Protein AF-A0A5P8ARL1-F1 (afdb_monomer)

Structure (mmCIF, N/CA/C/O backbone):
data_AF-A0A5P8ARL1-F1
#
_entry.id   AF-A0A5P8ARL1-F1
#
loop_
_atom_site.group_PDB
_atom_site.id
_atom_site.type_symbol
_atom_site.label_atom_id
_atom_site.label_alt_id
_atom_site.label_comp_id
_atom_site.label_asym_id
_atom_site.label_entity_id
_atom_site.label_seq_id
_atom_site.pdbx_PDB_ins_code
_atom_site.Cartn_x
_atom_site.Cartn_y
_atom_site.Cartn_z
_atom_site.occupancy
_atom_site.B_iso_or_equiv
_atom_site.auth_seq_id
_atom_site.auth_comp_id
_atom_site.auth_asym_id
_atom_site.auth_atom_id
_atom_site.pdbx_PDB_model_num
ATOM 1 N N . MET A 1 1 ? -9.166 -8.261 10.619 1.00 50.69 1 MET A N 1
ATOM 2 C CA . MET A 1 1 ? -10.234 -8.633 11.579 1.00 50.69 1 MET A CA 1
ATOM 3 C C . MET A 1 1 ? -10.550 -7.403 12.419 1.00 50.69 1 MET A C 1
ATOM 5 O O . MET A 1 1 ? -9.617 -6.772 12.894 1.00 50.69 1 MET A O 1
ATOM 9 N N . ASP A 1 2 ? -11.810 -6.987 12.545 1.00 64.06 2 ASP A N 1
ATOM 10 C CA . ASP A 1 2 ? -12.142 -5.816 13.368 1.00 64.06 2 ASP A CA 1
ATOM 11 C C . ASP A 1 2 ? -12.058 -6.194 14.855 1.00 64.06 2 ASP A C 1
ATOM 13 O O . ASP A 1 2 ? -12.908 -6.937 15.351 1.00 64.06 2 ASP A O 1
ATOM 17 N N . MET A 1 3 ? -11.016 -5.729 15.554 1.00 66.94 3 MET A N 1
ATOM 18 C CA . MET A 1 3 ? -10.764 -6.066 16.961 1.00 66.94 3 MET A CA 1
ATOM 19 C C . MET A 1 3 ? -11.992 -5.790 17.843 1.00 66.94 3 MET A C 1
ATOM 21 O O . MET A 1 3 ? -12.292 -6.588 18.734 1.00 66.94 3 MET A O 1
ATOM 25 N N . TYR A 1 4 ? -12.758 -4.735 17.536 1.00 71.12 4 TYR A N 1
ATOM 26 C CA . TYR A 1 4 ? -13.950 -4.323 18.285 1.00 71.12 4 TYR A CA 1
ATOM 27 C C . TYR A 1 4 ? -15.159 -5.240 18.087 1.00 71.12 4 TYR A C 1
ATOM 29 O O . TYR A 1 4 ? -16.125 -5.163 18.844 1.00 71.12 4 TYR A O 1
ATOM 37 N N . LYS A 1 5 ? -15.120 -6.108 17.072 1.00 72.88 5 LYS A N 1
ATOM 38 C CA . LYS A 1 5 ? -16.149 -7.122 16.810 1.00 72.88 5 LYS A CA 1
ATOM 39 C C . LYS A 1 5 ? -15.748 -8.514 17.299 1.00 72.88 5 LYS A C 1
ATOM 41 O O . LYS A 1 5 ? -16.544 -9.441 17.191 1.00 72.88 5 LYS A O 1
ATOM 46 N N . SER A 1 6 ? -14.533 -8.686 17.826 1.00 81.06 6 SER A N 1
ATOM 47 C CA . SER A 1 6 ? -14.090 -9.987 18.330 1.00 81.06 6 SER A CA 1
ATOM 48 C C . SER A 1 6 ? -14.881 -10.406 19.576 1.00 81.06 6 SER A C 1
ATOM 50 O O . SER A 1 6 ? -15.195 -9.587 20.445 1.00 81.06 6 SER A O 1
ATOM 52 N N . SER A 1 7 ? -15.181 -11.703 19.692 1.00 85.19 7 SER A N 1
ATOM 53 C CA . SER A 1 7 ? -15.894 -12.272 20.848 1.00 85.19 7 SER A CA 1
ATOM 54 C C . SER A 1 7 ? -15.153 -12.018 22.167 1.00 85.19 7 SER A C 1
ATOM 56 O O . SER A 1 7 ? -15.776 -11.737 23.192 1.00 85.19 7 SER A O 1
ATOM 58 N N . LEU A 1 8 ? -13.817 -12.047 22.123 1.00 86.88 8 LEU A N 1
ATOM 59 C CA . LEU A 1 8 ? -12.936 -11.693 23.233 1.00 86.88 8 LEU A CA 1
ATOM 60 C C . LEU A 1 8 ? -13.113 -10.231 23.652 1.00 86.88 8 LEU A C 1
ATOM 62 O O . LEU A 1 8 ? -13.399 -9.978 24.822 1.00 86.88 8 LEU A O 1
ATOM 66 N N . PHE A 1 9 ? -13.007 -9.279 22.719 1.00 87.00 9 PHE A N 1
ATOM 67 C CA . PHE A 1 9 ? -13.175 -7.859 23.035 1.00 87.00 9 PHE A CA 1
ATOM 68 C C . PHE A 1 9 ? -14.553 -7.581 23.643 1.00 87.00 9 PHE A C 1
ATOM 70 O O . PHE A 1 9 ? -14.631 -6.973 24.705 1.00 87.00 9 PHE A O 1
ATOM 77 N N . ILE A 1 10 ? -15.628 -8.112 23.049 1.00 89.06 10 ILE A N 1
ATOM 78 C CA . ILE A 1 10 ? -17.000 -7.944 23.560 1.00 89.06 10 ILE A CA 1
ATOM 79 C C . ILE A 1 10 ? -17.133 -8.509 24.984 1.00 89.06 10 ILE A C 1
ATOM 81 O O . ILE A 1 10 ? -17.756 -7.889 25.850 1.00 89.06 10 ILE A O 1
ATOM 85 N N . LYS A 1 11 ? -16.535 -9.676 25.260 1.00 92.88 11 LYS A N 1
ATOM 86 C CA . LYS A 1 11 ? -16.549 -10.299 26.593 1.00 92.88 11 LYS A CA 1
ATOM 87 C C . LYS A 1 11 ? -15.862 -9.415 27.636 1.00 92.88 11 LYS A C 1
ATOM 89 O O . LYS A 1 11 ? -16.409 -9.224 28.723 1.00 92.88 11 LYS A O 1
ATOM 94 N N . TYR A 1 12 ? -14.685 -8.876 27.323 1.00 90.75 12 TYR A N 1
ATOM 95 C CA . TYR A 1 12 ? -13.943 -8.014 28.247 1.00 90.75 12 TYR A CA 1
ATOM 96 C C . TYR A 1 12 ? -14.566 -6.623 28.389 1.00 90.75 12 TYR A C 1
ATOM 98 O O . TYR A 1 12 ? -14.660 -6.130 29.510 1.00 90.75 12 TYR A O 1
ATOM 106 N N . GLN A 1 13 ? -15.083 -6.040 27.305 1.00 90.62 13 GLN A N 1
ATOM 107 C CA . GLN A 1 13 ? -15.854 -4.795 27.320 1.00 90.62 13 GLN A CA 1
ATOM 108 C C . GLN A 1 13 ? -17.042 -4.903 28.286 1.00 90.62 13 GLN A C 1
ATOM 110 O O . GLN A 1 13 ? -17.199 -4.053 29.160 1.00 90.62 13 GLN A O 1
ATOM 115 N N . LYS A 1 14 ? -17.844 -5.977 28.193 1.00 92.69 14 LYS A N 1
ATOM 116 C CA . LYS A 1 14 ? -18.982 -6.212 29.101 1.00 92.69 14 LYS A CA 1
ATOM 117 C C . LYS A 1 14 ? -18.546 -6.324 30.563 1.00 92.69 14 LYS A C 1
ATOM 119 O O . LYS A 1 14 ? -19.168 -5.713 31.428 1.00 92.69 14 LYS A O 1
ATOM 124 N N . LYS A 1 15 ? -17.470 -7.070 30.843 1.00 93.94 15 LYS A N 1
ATOM 125 C CA . LYS A 1 15 ? -16.916 -7.191 32.204 1.00 93.94 15 LYS A CA 1
ATOM 126 C C . LYS A 1 15 ? -16.456 -5.843 32.757 1.00 93.94 15 LYS A C 1
ATOM 128 O O . LYS A 1 15 ? -16.740 -5.532 33.909 1.00 93.94 15 LYS A O 1
ATOM 133 N N . TYR A 1 16 ? -15.765 -5.051 31.941 1.00 92.81 16 TYR A N 1
ATOM 134 C CA . TYR A 1 16 ? -15.285 -3.729 32.328 1.00 92.81 16 TYR A CA 1
ATOM 135 C C . TYR A 1 16 ? -16.452 -2.776 32.614 1.00 92.81 16 TYR A C 1
ATOM 137 O O . TYR A 1 16 ? -16.496 -2.169 33.682 1.00 92.81 16 TYR A O 1
ATOM 145 N N . LYS A 1 17 ? -17.451 -2.737 31.722 1.00 94.06 17 LYS A N 1
ATOM 146 C CA . LYS A 1 17 ? -18.674 -1.944 31.900 1.00 94.06 17 LYS A CA 1
ATOM 147 C C . LYS A 1 17 ? -19.426 -2.315 33.172 1.00 94.06 17 LYS A C 1
ATOM 149 O O . LYS A 1 17 ? -19.863 -1.429 33.892 1.00 94.06 17 LYS A O 1
ATOM 154 N N . HIS A 1 18 ? -19.532 -3.606 33.485 1.00 94.25 18 HIS A N 1
ATOM 155 C CA . HIS A 1 18 ? -20.180 -4.045 34.719 1.00 94.25 18 HIS A CA 1
ATOM 156 C C . HIS A 1 18 ? -19.413 -3.606 35.975 1.00 94.25 18 HIS A C 1
ATOM 158 O O . HIS A 1 18 ? -20.034 -3.177 36.942 1.00 94.25 18 HIS A O 1
ATOM 164 N N . LYS A 1 19 ? -18.076 -3.688 35.955 1.00 95.75 19 LYS A N 1
ATOM 165 C CA . LYS A 1 19 ? -17.234 -3.362 37.114 1.00 95.75 19 LYS A CA 1
ATOM 166 C C . LYS A 1 19 ? -17.119 -1.859 37.380 1.00 95.75 19 LYS A C 1
ATOM 168 O O . LYS A 1 19 ? -17.039 -1.463 38.536 1.00 95.75 19 LYS A O 1
ATOM 173 N N . TYR A 1 20 ? -17.069 -1.044 36.330 1.00 93.69 20 TYR A N 1
ATOM 174 C CA . TYR A 1 20 ? -16.734 0.380 36.440 1.00 93.69 20 TYR A CA 1
ATOM 175 C C . TYR A 1 20 ? -17.859 1.320 35.991 1.00 93.69 20 TYR A C 1
ATOM 177 O O . TYR A 1 20 ? -17.705 2.528 36.102 1.00 93.69 20 TYR A O 1
ATOM 185 N N . GLY A 1 21 ? -18.969 0.801 35.451 1.00 92.25 21 GLY A N 1
ATOM 186 C CA . GLY A 1 21 ? -20.070 1.609 34.907 1.00 92.25 21 GLY A CA 1
ATOM 187 C C . GLY A 1 21 ? -19.739 2.338 33.598 1.00 92.25 21 GLY A C 1
ATOM 188 O O . GLY A 1 21 ? -20.577 3.061 33.071 1.00 92.25 21 GLY A O 1
ATOM 189 N N . ILE A 1 22 ? -18.534 2.138 33.058 1.00 89.00 22 ILE A N 1
ATOM 190 C CA . ILE A 1 22 ? -17.998 2.856 31.898 1.00 89.00 22 ILE A CA 1
ATOM 191 C C . ILE A 1 22 ? -17.910 1.902 30.707 1.00 89.00 22 ILE A C 1
ATOM 193 O O . ILE A 1 22 ? -17.305 0.831 30.800 1.00 89.00 22 ILE A O 1
ATOM 197 N N . ASP A 1 23 ? -18.474 2.291 29.565 1.00 87.81 23 ASP A N 1
ATOM 198 C CA . ASP A 1 23 ? -18.300 1.549 28.321 1.00 87.81 23 ASP A CA 1
ATOM 199 C C . ASP A 1 23 ? -17.045 2.036 27.586 1.00 87.81 23 ASP A C 1
ATOM 201 O O . ASP A 1 23 ? -17.016 3.127 27.023 1.00 87.81 23 ASP A O 1
ATOM 205 N N . ILE A 1 24 ? -15.983 1.222 27.572 1.00 83.69 24 ILE A N 1
ATOM 206 C CA . ILE A 1 24 ? -14.709 1.599 26.936 1.00 83.69 24 ILE A CA 1
ATOM 207 C C . ILE A 1 24 ? -14.875 1.917 25.441 1.00 83.69 24 ILE A C 1
ATOM 209 O O . ILE A 1 24 ? -14.091 2.677 24.877 1.00 83.69 24 ILE A O 1
ATOM 213 N N . LYS A 1 25 ? -15.916 1.379 24.791 1.00 79.38 25 LYS A N 1
ATOM 214 C CA . LYS A 1 25 ? -16.210 1.653 23.382 1.00 79.38 25 LYS A CA 1
ATOM 215 C C . LYS A 1 25 ? -16.547 3.125 23.132 1.00 79.38 25 LYS A C 1
ATOM 217 O O . LYS A 1 25 ? -16.227 3.621 22.057 1.00 79.38 25 LYS A O 1
ATOM 222 N N . ASP A 1 26 ? -17.098 3.826 24.121 1.00 79.38 26 ASP A N 1
ATOM 223 C CA . ASP A 1 26 ? -17.432 5.252 24.013 1.00 79.38 26 ASP A CA 1
ATOM 224 C C . ASP A 1 26 ? -16.170 6.133 23.940 1.00 79.38 26 ASP A C 1
ATOM 226 O O . ASP A 1 26 ? -16.190 7.234 23.388 1.00 79.38 26 ASP A O 1
ATOM 230 N N . TYR A 1 27 ? -15.043 5.618 24.438 1.00 77.25 27 TYR A N 1
ATOM 231 C CA . TYR A 1 27 ? -13.745 6.299 24.463 1.00 77.25 27 TYR A CA 1
ATOM 232 C C . TYR A 1 27 ? -12.833 5.870 23.316 1.00 77.25 27 TYR A C 1
ATOM 234 O O . TYR A 1 27 ? -11.892 6.580 22.960 1.00 77.25 27 TYR A O 1
ATOM 242 N N . ILE A 1 28 ? -13.119 4.725 22.697 1.00 73.38 28 ILE A N 1
ATOM 243 C CA . ILE A 1 28 ? -12.382 4.242 21.539 1.00 73.38 28 ILE A CA 1
ATOM 244 C C . ILE A 1 28 ? -13.048 4.792 20.277 1.00 73.38 28 ILE A C 1
ATOM 246 O O . ILE A 1 28 ? -13.836 4.125 19.608 1.00 73.38 28 ILE A O 1
ATOM 250 N N . LYS A 1 29 ? -12.723 6.040 19.934 1.00 59.38 29 LYS A N 1
ATOM 251 C CA . LYS A 1 29 ? -13.096 6.591 18.629 1.00 59.38 29 LYS A CA 1
ATOM 252 C C . LYS A 1 29 ? -12.259 5.894 17.552 1.00 59.38 29 LYS A C 1
ATOM 254 O O . LYS A 1 29 ? -11.030 5.916 17.655 1.00 59.38 29 LYS A O 1
ATOM 259 N N . PRO A 1 30 ? -12.872 5.304 16.509 1.00 60.84 30 PRO A N 1
ATOM 260 C CA . PRO A 1 30 ? -12.120 4.876 15.340 1.00 60.84 30 PRO A CA 1
ATOM 261 C C . PRO A 1 30 ? -11.337 6.083 14.829 1.00 60.84 30 PRO A C 1
ATOM 263 O O . PRO A 1 30 ? -11.931 7.126 14.547 1.00 60.84 30 PRO A O 1
ATOM 266 N N . LYS A 1 31 ? -10.008 5.975 14.748 1.00 60.59 31 LYS A N 1
ATOM 267 C CA . LYS A 1 31 ? -9.192 7.027 14.145 1.00 60.59 31 LYS A CA 1
ATOM 268 C C . LYS A 1 31 ? -9.645 7.144 12.690 1.00 60.59 31 LYS A C 1
ATOM 270 O O . LYS A 1 31 ? -9.435 6.220 11.907 1.00 60.59 31 LYS A O 1
ATOM 275 N N . ILE A 1 32 ? -10.336 8.233 12.348 1.00 62.66 32 ILE A N 1
ATOM 276 C CA . ILE A 1 32 ? -10.703 8.502 10.959 1.00 62.66 32 ILE A CA 1
ATOM 277 C C . ILE A 1 32 ? -9.392 8.785 10.245 1.00 62.66 32 ILE A C 1
ATOM 279 O O . ILE A 1 32 ? -8.727 9.788 10.503 1.00 62.66 32 ILE A O 1
ATOM 283 N N . LEU A 1 33 ? -8.989 7.849 9.398 1.00 69.00 33 LEU A N 1
ATOM 284 C CA . LEU A 1 33 ? -7.792 7.998 8.602 1.00 69.00 33 LEU A CA 1
ATOM 285 C C . LEU A 1 33 ? -8.101 8.981 7.470 1.00 69.00 33 LEU A C 1
ATOM 287 O O . LEU A 1 33 ? -8.703 8.605 6.467 1.00 69.00 33 LEU A O 1
ATOM 291 N N . ASN A 1 34 ? -7.744 10.248 7.660 1.00 74.06 34 ASN A N 1
ATOM 292 C CA . ASN A 1 34 ? -7.918 11.281 6.647 1.00 74.06 34 ASN A CA 1
ATOM 293 C C . ASN A 1 34 ? -6.579 11.528 5.945 1.00 74.06 34 ASN A C 1
ATOM 295 O O . ASN A 1 34 ? -5.831 12.434 6.305 1.00 74.06 34 ASN A O 1
ATOM 299 N N . VAL A 1 35 ? -6.237 10.655 4.998 1.00 86.44 35 VAL A N 1
ATOM 300 C CA . VAL A 1 35 ? -5.002 10.788 4.216 1.00 86.44 35 VAL A CA 1
ATOM 301 C C . VAL A 1 35 ? -5.220 11.826 3.124 1.00 86.44 35 VAL A C 1
ATOM 303 O O . VAL A 1 35 ? -6.044 11.625 2.228 1.00 86.44 35 VAL A O 1
ATOM 306 N N . ASN A 1 36 ? -4.459 12.922 3.167 1.00 90.12 36 ASN A N 1
ATOM 307 C CA . ASN A 1 36 ? -4.471 13.913 2.099 1.00 90.12 36 ASN A CA 1
ATOM 308 C C . ASN A 1 36 ? -3.533 13.486 0.960 1.00 90.12 36 ASN A C 1
ATOM 310 O O . ASN A 1 36 ? -2.357 13.843 0.9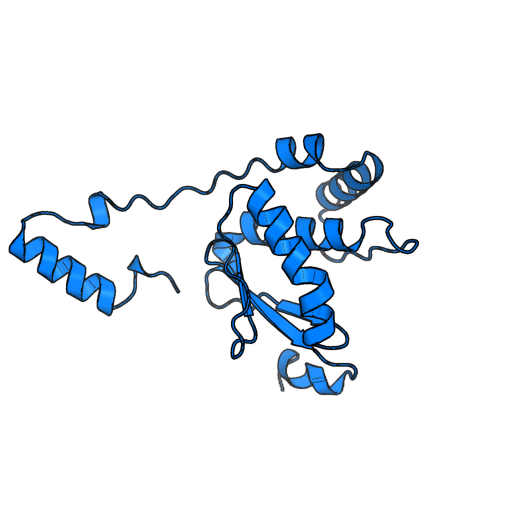18 1.00 90.12 36 ASN A O 1
ATOM 314 N N . PHE A 1 37 ? -4.073 12.701 0.026 1.00 93.25 37 PHE A N 1
ATOM 315 C CA . PHE A 1 37 ? -3.311 12.238 -1.133 1.00 93.25 37 PHE A CA 1
ATOM 316 C C . PHE A 1 37 ? -2.841 13.381 -2.035 1.00 93.25 37 PHE A C 1
ATOM 318 O O . PHE A 1 37 ? -1.751 13.271 -2.576 1.00 93.25 37 PHE A O 1
ATOM 325 N N . LYS A 1 38 ? -3.614 14.467 -2.173 1.00 92.56 38 LYS A N 1
ATOM 326 C CA . LYS A 1 38 ? -3.246 15.583 -3.058 1.00 92.56 38 LYS A CA 1
ATOM 327 C C . LYS A 1 38 ? -1.990 16.296 -2.568 1.00 92.56 38 LYS A C 1
ATOM 329 O O . LYS A 1 38 ? -1.077 16.512 -3.359 1.00 92.56 38 LYS A O 1
ATOM 334 N N . ASP A 1 39 ? -1.928 16.607 -1.275 1.00 92.81 39 ASP A N 1
ATOM 335 C CA . ASP A 1 39 ? -0.755 17.263 -0.686 1.00 92.81 39 ASP A CA 1
ATOM 336 C C . ASP A 1 39 ? 0.476 16.359 -0.793 1.00 92.81 39 ASP A C 1
ATOM 338 O O . ASP A 1 39 ? 1.548 16.810 -1.190 1.00 92.81 39 ASP A O 1
ATOM 342 N N . PHE A 1 40 ? 0.310 15.060 -0.514 1.00 94.62 40 PHE A N 1
ATOM 343 C CA . PHE A 1 40 ? 1.382 14.081 -0.689 1.00 94.62 40 PHE A CA 1
ATOM 344 C C . PHE A 1 40 ? 1.888 14.047 -2.138 1.00 94.62 40 PHE A C 1
ATOM 346 O O . PHE A 1 40 ? 3.094 14.056 -2.377 1.00 94.62 40 PHE A O 1
ATOM 353 N N . GLU A 1 41 ? 0.975 14.001 -3.111 1.00 96.06 41 GLU A N 1
ATOM 354 C CA . GLU A 1 41 ? 1.311 13.936 -4.534 1.00 96.06 41 GLU A CA 1
ATOM 355 C C . GLU A 1 41 ? 2.098 15.167 -4.973 1.00 96.06 41 GLU A C 1
ATOM 357 O O . GLU A 1 41 ? 3.140 15.030 -5.609 1.00 96.06 41 GLU A O 1
ATOM 362 N N . GLN A 1 42 ? 1.643 16.357 -4.585 1.00 94.69 42 GLN A N 1
ATOM 363 C CA . GLN A 1 42 ? 2.320 17.612 -4.903 1.00 94.69 42 GLN A CA 1
ATOM 364 C C . GLN A 1 42 ? 3.696 17.727 -4.238 1.00 94.69 42 GLN A C 1
ATOM 366 O O . GLN A 1 42 ? 4.618 18.269 -4.843 1.00 94.69 42 GLN A O 1
ATOM 371 N N . ALA A 1 43 ? 3.847 17.216 -3.014 1.00 94.81 43 ALA A N 1
ATOM 372 C CA . ALA A 1 43 ? 5.094 17.309 -2.263 1.00 94.81 43 ALA A CA 1
ATOM 373 C C . ALA A 1 43 ? 6.151 16.276 -2.689 1.00 94.81 43 ALA A C 1
ATOM 375 O O . ALA A 1 43 ? 7.348 16.542 -2.575 1.00 94.81 43 ALA A O 1
ATOM 376 N N . HIS A 1 44 ? 5.735 15.085 -3.136 1.00 94.62 44 HIS A N 1
ATOM 377 C CA . HIS A 1 44 ? 6.642 13.938 -3.268 1.00 94.62 44 HIS A CA 1
ATOM 378 C C . HIS A 1 44 ? 6.719 13.314 -4.664 1.00 94.62 44 HIS A C 1
ATOM 380 O O . HIS A 1 44 ? 7.630 12.517 -4.902 1.00 94.62 44 HIS A O 1
ATOM 386 N N . LEU A 1 45 ? 5.807 13.635 -5.588 1.00 95.75 45 LEU A N 1
ATOM 387 C CA . LEU A 1 45 ? 5.848 13.096 -6.950 1.00 95.75 45 LEU A CA 1
ATOM 388 C C . LEU A 1 45 ? 6.509 14.059 -7.929 1.00 95.75 45 LEU A C 1
ATOM 390 O O . LEU A 1 45 ? 6.355 15.275 -7.858 1.00 95.75 45 LEU A O 1
ATOM 394 N N . THR A 1 46 ? 7.215 13.495 -8.907 1.00 95.75 46 THR A N 1
ATOM 395 C CA . THR A 1 46 ? 7.720 14.278 -10.038 1.00 95.75 46 THR A CA 1
ATOM 396 C C . THR A 1 46 ? 6.579 14.685 -10.968 1.00 95.75 46 THR A C 1
ATOM 398 O O . THR A 1 46 ? 5.546 14.014 -11.034 1.00 95.75 46 THR A O 1
ATOM 401 N N . SER A 1 47 ? 6.792 15.719 -11.786 1.00 95.50 47 SER A N 1
ATOM 402 C CA . SER A 1 47 ? 5.807 16.165 -12.783 1.00 95.50 47 SER A CA 1
ATOM 403 C C . SER A 1 47 ? 5.347 15.033 -13.706 1.00 95.50 47 SER A C 1
ATOM 405 O O . SER A 1 47 ? 4.164 14.937 -14.027 1.00 95.50 47 SER A O 1
ATOM 407 N N . LYS A 1 48 ? 6.259 14.121 -14.083 1.00 94.00 48 LYS A N 1
ATOM 408 C CA . LYS A 1 48 ? 5.909 12.972 -14.926 1.00 94.00 48 LYS A CA 1
ATOM 409 C C . LYS A 1 48 ? 5.049 11.948 -14.189 1.00 94.00 48 LYS A C 1
ATOM 411 O O . LYS A 1 48 ? 4.120 11.398 -14.771 1.00 94.00 48 LYS A O 1
ATOM 416 N N . GLN A 1 49 ? 5.342 11.686 -12.916 1.00 95.62 49 GLN A N 1
ATOM 417 C CA . GLN A 1 49 ? 4.530 10.786 -12.096 1.00 95.62 49 GLN A CA 1
ATOM 418 C C . GLN A 1 49 ? 3.130 11.369 -11.864 1.00 95.62 49 GLN A C 1
ATOM 420 O O . GLN A 1 49 ? 2.154 10.640 -12.007 1.00 95.62 49 GLN A O 1
ATOM 425 N N . LEU A 1 50 ? 3.021 12.675 -11.600 1.00 96.44 50 LEU A N 1
ATOM 426 C CA . LEU A 1 50 ? 1.738 13.376 -11.479 1.00 96.44 50 LEU A CA 1
ATOM 427 C C . LEU A 1 50 ? 0.894 13.263 -12.751 1.00 96.44 50 LEU A C 1
ATOM 429 O O . LEU A 1 50 ? -0.286 12.929 -12.679 1.00 96.44 50 LEU A O 1
ATOM 433 N N . GLU A 1 51 ? 1.499 13.483 -13.920 1.00 95.00 51 GLU A N 1
ATOM 434 C CA . GLU A 1 51 ? 0.832 13.311 -15.215 1.00 95.00 51 GLU A CA 1
ATOM 435 C C . GLU A 1 51 ? 0.267 11.889 -15.373 1.00 95.00 51 GLU A C 1
ATOM 437 O O . GLU A 1 51 ? -0.884 11.709 -15.772 1.00 95.00 51 GLU A O 1
ATOM 442 N N . VAL A 1 52 ? 1.053 10.870 -15.005 1.00 94.19 52 VAL A N 1
ATOM 443 C CA . VAL A 1 52 ? 0.629 9.464 -15.055 1.00 94.19 52 VAL A CA 1
ATOM 444 C C . VAL A 1 52 ? -0.563 9.205 -14.129 1.00 94.19 52 VAL A C 1
ATOM 446 O O . VAL A 1 52 ? -1.536 8.591 -14.567 1.00 94.19 52 VAL A O 1
ATOM 449 N N . ILE A 1 53 ? -0.532 9.691 -12.884 1.00 94.81 53 ILE A N 1
ATOM 450 C CA . ILE A 1 53 ? -1.645 9.513 -11.936 1.00 94.81 53 ILE A CA 1
ATOM 451 C C . ILE A 1 53 ? -2.908 10.216 -12.425 1.00 94.81 53 ILE A C 1
ATOM 453 O O . ILE A 1 53 ? -3.977 9.606 -12.431 1.00 94.81 53 ILE A O 1
ATOM 457 N N . ASN A 1 54 ? -2.783 11.461 -12.883 1.00 94.38 54 ASN A N 1
ATOM 458 C CA . ASN A 1 54 ? -3.912 12.225 -13.402 1.00 94.38 54 ASN A CA 1
ATOM 459 C C . ASN A 1 54 ? -4.563 11.515 -14.593 1.00 94.38 54 ASN A C 1
ATOM 461 O O . ASN A 1 54 ? -5.787 11.459 -14.674 1.00 94.38 54 ASN A O 1
ATOM 465 N N . ASN A 1 55 ? -3.768 10.924 -15.488 1.00 94.81 55 ASN A N 1
ATOM 466 C CA . ASN A 1 55 ? -4.289 10.131 -16.600 1.00 94.81 55 ASN A CA 1
ATOM 467 C C . ASN A 1 55 ? -4.996 8.851 -16.127 1.00 94.81 55 ASN A C 1
ATOM 469 O O . ASN A 1 55 ? -6.077 8.537 -16.624 1.00 94.81 55 ASN A O 1
ATOM 473 N N . ILE A 1 56 ? -4.435 8.127 -15.152 1.00 94.25 56 ILE A N 1
ATOM 474 C CA . ILE A 1 56 ? -5.082 6.938 -14.570 1.00 94.25 56 ILE A CA 1
ATOM 475 C C . ILE A 1 56 ? -6.449 7.300 -13.978 1.00 94.25 56 ILE A C 1
ATOM 477 O O . ILE A 1 56 ? -7.435 6.629 -14.285 1.00 94.25 56 ILE A O 1
ATOM 481 N N . GLU A 1 57 ? -6.520 8.361 -13.168 1.00 91.62 57 GLU A N 1
ATOM 482 C CA . GLU A 1 57 ? -7.761 8.788 -12.511 1.00 91.62 57 GLU A CA 1
ATOM 483 C C . GLU A 1 57 ? -8.776 9.351 -13.511 1.00 91.62 57 GLU A C 1
ATOM 485 O O . GLU A 1 57 ? -9.942 8.968 -13.472 1.00 91.62 57 GLU A O 1
ATOM 490 N N . LYS A 1 58 ? -8.344 10.193 -14.458 1.00 94.88 58 LYS A N 1
ATOM 491 C CA . LYS A 1 58 ? -9.216 10.770 -15.496 1.00 94.88 58 LYS A CA 1
ATOM 492 C C . LYS A 1 58 ? -9.905 9.699 -16.343 1.00 94.88 58 LYS A C 1
ATOM 494 O O . LYS A 1 58 ? -11.033 9.899 -16.784 1.00 94.88 58 LYS A O 1
ATOM 499 N N . HIS A 1 59 ? -9.223 8.583 -16.585 1.00 93.88 59 HIS A N 1
ATOM 500 C CA . HIS A 1 59 ? -9.713 7.507 -17.440 1.00 93.88 59 HIS A CA 1
ATOM 501 C C . HIS A 1 59 ? -10.202 6.273 -16.667 1.00 93.88 59 HIS A C 1
ATOM 503 O O . HIS A 1 59 ? -10.525 5.271 -17.301 1.00 93.88 59 HIS A O 1
ATOM 509 N N . ASN A 1 60 ? -10.264 6.322 -15.328 1.00 90.25 60 ASN A N 1
ATOM 510 C CA . ASN A 1 60 ? -10.655 5.197 -14.467 1.00 90.25 60 ASN A CA 1
ATOM 511 C C . ASN A 1 60 ? -9.921 3.884 -14.811 1.00 90.25 60 ASN A C 1
ATOM 513 O O . ASN A 1 60 ? -10.520 2.807 -14.861 1.00 90.25 60 ASN A O 1
ATOM 517 N N . GLN A 1 61 ? -8.616 3.969 -15.082 1.00 91.50 61 GLN A N 1
ATOM 518 C CA . GLN A 1 61 ? -7.826 2.812 -15.506 1.00 91.50 61 GLN A CA 1
ATOM 519 C C . GLN A 1 61 ? -7.654 1.817 -14.355 1.00 91.50 61 GLN A C 1
ATOM 521 O O . GLN A 1 61 ? -7.114 2.150 -13.302 1.00 91.50 61 GLN A O 1
ATOM 526 N N . THR A 1 62 ? -8.073 0.571 -14.576 1.00 88.31 62 THR A N 1
ATOM 527 C CA . THR A 1 62 ? -7.972 -0.519 -13.586 1.00 88.31 62 THR A CA 1
ATOM 528 C C . THR A 1 62 ? -6.780 -1.441 -13.832 1.00 88.31 62 THR A C 1
ATOM 530 O O . THR A 1 62 ? -6.346 -2.148 -12.925 1.00 88.31 62 THR A O 1
ATOM 533 N N . LYS A 1 63 ? -6.227 -1.427 -15.050 1.00 93.19 63 LYS A N 1
ATOM 534 C CA . LYS A 1 63 ? -5.047 -2.201 -15.448 1.00 93.19 63 LYS A CA 1
ATOM 535 C C . LYS A 1 63 ? -3.947 -1.236 -15.862 1.00 93.19 63 LYS A C 1
ATOM 537 O O . LYS A 1 63 ? -4.124 -0.456 -16.791 1.00 93.19 63 LYS A O 1
ATOM 542 N N . ILE A 1 64 ? -2.822 -1.283 -15.157 1.00 93.12 64 ILE A N 1
ATOM 543 C CA . ILE A 1 64 ? -1.734 -0.315 -15.307 1.00 93.12 64 ILE A CA 1
ATOM 544 C C . ILE A 1 64 ? -0.441 -1.079 -15.567 1.00 93.12 64 ILE A C 1
ATOM 546 O O . ILE A 1 64 ? -0.087 -1.983 -14.813 1.00 93.12 64 ILE A O 1
ATOM 550 N N . ILE A 1 65 ? 0.274 -0.689 -16.620 1.00 94.19 65 ILE A N 1
ATOM 551 C CA . ILE A 1 65 ? 1.603 -1.208 -16.941 1.00 94.19 65 ILE A CA 1
ATOM 552 C C . ILE A 1 65 ? 2.581 -0.037 -16.875 1.00 94.19 65 ILE A C 1
ATOM 554 O O . ILE A 1 65 ? 2.457 0.929 -17.625 1.00 94.19 65 ILE A O 1
ATOM 558 N N . LEU A 1 66 ? 3.551 -0.112 -15.961 1.00 93.00 66 LEU A N 1
ATOM 559 C CA . LEU A 1 66 ? 4.606 0.892 -15.829 1.00 93.00 66 LEU A CA 1
ATOM 560 C C . LEU A 1 66 ? 5.882 0.384 -16.510 1.00 93.00 66 LEU A C 1
ATOM 562 O O . LEU A 1 66 ? 6.575 -0.484 -15.978 1.00 93.00 66 LEU A O 1
ATOM 566 N N . CYS A 1 67 ? 6.214 0.955 -17.667 1.00 92.44 67 CYS A N 1
ATOM 567 C CA . CYS A 1 67 ? 7.433 0.656 -18.424 1.00 92.44 67 CYS A CA 1
ATOM 568 C C . CYS A 1 67 ? 8.430 1.823 -18.347 1.00 92.44 67 CYS A C 1
ATOM 570 O O . CYS A 1 67 ? 8.036 2.984 -18.290 1.00 92.44 67 CYS A O 1
ATOM 572 N N . GLY A 1 68 ? 9.732 1.524 -18.339 1.00 90.38 68 GLY A N 1
ATOM 573 C CA . GLY A 1 68 ? 10.790 2.542 -18.321 1.00 90.38 68 GLY A CA 1
ATOM 574 C C . GLY A 1 68 ? 12.118 2.028 -17.763 1.00 90.38 68 GLY A C 1
ATOM 575 O O . GLY A 1 68 ? 12.174 0.934 -17.196 1.00 90.38 68 GLY A O 1
ATOM 576 N N . GLY A 1 69 ? 13.178 2.834 -17.871 1.00 90.31 69 GLY A N 1
ATOM 577 C CA . GLY A 1 69 ? 14.545 2.468 -17.468 1.00 90.31 69 GLY A CA 1
ATOM 578 C C . GLY A 1 69 ? 14.706 2.124 -15.981 1.00 90.31 69 GLY A C 1
ATOM 579 O O . GLY A 1 69 ? 13.817 2.385 -15.167 1.00 90.31 69 GLY A O 1
ATOM 580 N N . ILE A 1 70 ? 15.830 1.519 -15.596 1.00 89.06 70 ILE A N 1
ATOM 581 C CA . ILE A 1 70 ? 16.148 1.210 -14.189 1.00 89.06 70 ILE A CA 1
ATOM 582 C C . ILE A 1 70 ? 16.167 2.512 -13.364 1.00 89.06 70 ILE A C 1
ATOM 584 O O . ILE A 1 70 ? 16.429 3.583 -13.899 1.00 89.06 70 ILE A O 1
ATOM 588 N N . ALA A 1 71 ? 15.805 2.436 -12.079 1.00 86.38 71 ALA A N 1
ATOM 589 C CA . ALA A 1 71 ? 15.782 3.571 -11.143 1.00 86.38 71 ALA A CA 1
ATOM 590 C C . ALA A 1 71 ? 14.855 4.760 -11.505 1.00 86.38 71 ALA A C 1
ATOM 592 O O . ALA A 1 71 ? 14.841 5.762 -10.803 1.00 86.38 71 ALA A O 1
ATOM 593 N N . SER A 1 72 ? 13.982 4.632 -12.508 1.00 91.50 72 SER A N 1
ATOM 594 C CA . SER A 1 72 ? 12.997 5.666 -12.901 1.00 91.50 72 SER A CA 1
ATOM 595 C C . SER A 1 72 ? 11.821 5.875 -11.925 1.00 91.50 72 SER A C 1
ATOM 597 O O . SER A 1 72 ? 10.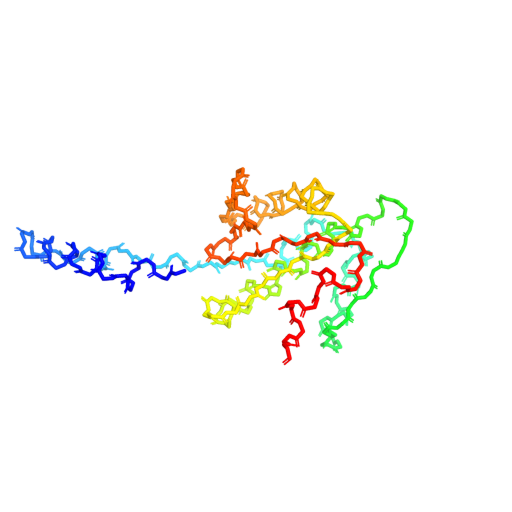837 6.525 -12.264 1.00 91.50 72 SER A O 1
ATOM 599 N N . GLY A 1 73 ? 11.863 5.293 -10.722 1.00 92.75 73 GLY A N 1
ATOM 600 C CA . GLY A 1 73 ? 10.803 5.456 -9.717 1.00 92.75 73 GLY A CA 1
ATOM 601 C C . GLY A 1 73 ? 9.522 4.643 -9.959 1.00 92.75 73 GLY A C 1
ATOM 602 O O . GLY A 1 73 ? 8.525 4.871 -9.277 1.00 92.75 73 GLY A O 1
ATOM 603 N N . LYS A 1 74 ? 9.528 3.672 -10.885 1.00 94.00 74 LYS A N 1
ATOM 604 C CA . LYS A 1 74 ? 8.355 2.818 -11.184 1.00 94.00 74 LYS A CA 1
ATOM 605 C C . LYS A 1 74 ? 7.839 2.062 -9.962 1.00 94.00 74 LYS A C 1
ATOM 607 O O . LYS A 1 74 ? 6.644 2.080 -9.700 1.00 94.00 74 LYS A O 1
ATOM 612 N N . THR A 1 75 ? 8.735 1.426 -9.205 1.00 93.19 75 THR A N 1
ATOM 613 C CA . THR A 1 75 ? 8.365 0.645 -8.014 1.00 93.19 75 THR A CA 1
ATOM 614 C C . THR A 1 75 ? 7.719 1.526 -6.951 1.00 93.19 75 THR A C 1
ATOM 616 O O . THR A 1 75 ? 6.694 1.148 -6.395 1.00 93.19 75 THR A O 1
ATOM 619 N N . PHE A 1 76 ? 8.272 2.721 -6.721 1.00 94.75 76 PHE A N 1
ATOM 620 C CA . PHE A 1 76 ? 7.694 3.699 -5.801 1.00 94.75 76 PHE A CA 1
ATOM 621 C C . PHE A 1 76 ? 6.277 4.094 -6.234 1.00 94.75 76 PHE A C 1
ATOM 623 O O . PHE A 1 76 ? 5.346 3.997 -5.439 1.00 94.75 76 PHE A O 1
ATOM 630 N N . LEU A 1 77 ? 6.094 4.457 -7.511 1.00 95.38 77 LEU A N 1
ATOM 631 C CA . LEU A 1 77 ? 4.785 4.844 -8.042 1.00 95.38 77 LEU A CA 1
ATOM 632 C C . LEU A 1 77 ? 3.765 3.697 -7.968 1.00 95.38 77 LEU A C 1
ATOM 634 O O . LEU A 1 77 ? 2.619 3.926 -7.592 1.00 95.38 77 LEU A O 1
ATOM 638 N N . ALA A 1 78 ? 4.177 2.464 -8.277 1.00 95.06 78 ALA A N 1
ATOM 639 C CA . ALA A 1 78 ? 3.325 1.281 -8.164 1.00 95.06 78 ALA A CA 1
ATOM 640 C C . ALA A 1 78 ? 2.883 1.027 -6.714 1.00 95.06 78 ALA A C 1
ATOM 642 O O . ALA A 1 78 ? 1.698 0.812 -6.466 1.00 95.06 78 ALA A O 1
ATOM 643 N N . CYS A 1 79 ? 3.814 1.094 -5.753 1.00 95.25 79 CYS A N 1
ATOM 644 C CA . CYS A 1 79 ? 3.501 0.924 -4.332 1.00 95.25 79 CYS A CA 1
ATOM 645 C C . CYS A 1 79 ? 2.566 2.035 -3.836 1.00 95.25 79 CYS A C 1
ATOM 647 O O . CYS A 1 79 ? 1.592 1.753 -3.140 1.00 95.25 79 CYS A O 1
ATOM 649 N N . TYR A 1 80 ? 2.813 3.284 -4.241 1.00 96.00 80 TYR A N 1
ATOM 650 C CA . TYR A 1 80 ? 1.949 4.414 -3.908 1.00 96.00 80 TYR A CA 1
ATOM 651 C C . TYR A 1 80 ? 0.529 4.238 -4.459 1.00 96.00 80 TYR A C 1
ATOM 653 O O . TYR A 1 80 ? -0.438 4.352 -3.708 1.00 96.00 80 TYR A O 1
ATOM 661 N N . LEU A 1 81 ? 0.390 3.915 -5.749 1.00 95.44 81 LEU A N 1
ATOM 662 C CA . LEU A 1 81 ? -0.912 3.688 -6.382 1.00 95.44 81 LEU A CA 1
ATOM 663 C C . LEU A 1 81 ? -1.673 2.546 -5.708 1.00 95.44 81 LEU A C 1
ATOM 665 O O . LEU A 1 81 ? -2.864 2.685 -5.431 1.00 95.44 81 LEU A O 1
ATOM 669 N N . PHE A 1 82 ? -0.977 1.453 -5.389 1.00 94.81 82 PHE A N 1
ATOM 670 C CA . PHE A 1 82 ?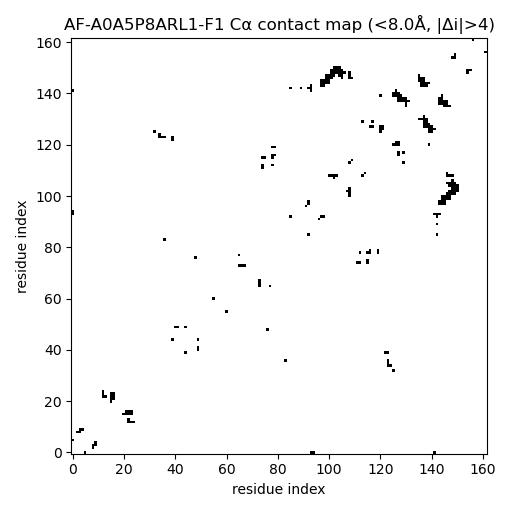 -1.553 0.339 -4.646 1.00 94.81 82 PHE A CA 1
ATOM 671 C C . PHE A 1 82 ? -2.109 0.804 -3.294 1.00 94.81 82 PHE A C 1
ATOM 673 O O . PHE A 1 82 ? -3.271 0.540 -2.993 1.00 94.81 82 PHE A O 1
ATOM 680 N N . LEU A 1 83 ? -1.329 1.559 -2.508 1.00 94.25 83 LEU A N 1
ATOM 681 C CA . LEU A 1 83 ? -1.786 2.112 -1.227 1.00 94.25 83 LEU A CA 1
ATOM 682 C C . LEU A 1 83 ? -2.966 3.068 -1.388 1.00 94.25 83 LEU A C 1
ATOM 684 O O . LEU A 1 83 ? -3.934 2.976 -0.637 1.00 94.25 83 LEU A O 1
ATOM 688 N N . LYS A 1 84 ? -2.915 3.970 -2.371 1.00 94.06 84 LYS A N 1
ATOM 689 C CA . LYS A 1 84 ? -3.985 4.934 -2.643 1.00 94.06 84 LYS A CA 1
ATOM 690 C C . LYS A 1 84 ? -5.306 4.221 -2.932 1.00 94.06 84 LYS A C 1
ATOM 692 O O . LYS A 1 84 ? -6.327 4.576 -2.345 1.00 94.06 84 LYS A O 1
ATOM 697 N N . ILE A 1 85 ? -5.287 3.194 -3.784 1.00 92.06 85 ILE A N 1
ATOM 698 C CA . ILE A 1 85 ? -6.468 2.380 -4.108 1.00 92.06 85 ILE A CA 1
ATOM 699 C C . ILE A 1 85 ? -6.940 1.604 -2.875 1.00 92.06 85 ILE A C 1
ATOM 701 O O . ILE A 1 85 ? -8.121 1.664 -2.530 1.00 92.06 85 ILE A O 1
ATOM 705 N N . LEU A 1 86 ? -6.019 0.934 -2.180 1.00 91.56 86 LEU A N 1
ATOM 706 C CA . LEU A 1 86 ? -6.310 0.126 -0.999 1.00 91.56 86 LEU A CA 1
ATOM 707 C C . LEU A 1 86 ? -6.981 0.953 0.113 1.00 91.56 86 LEU A C 1
ATOM 709 O O . LEU A 1 86 ? -7.968 0.522 0.707 1.00 91.56 86 LEU A O 1
ATOM 713 N N . LEU A 1 87 ? -6.484 2.164 0.371 1.00 91.06 87 LEU A N 1
ATOM 714 C CA . LEU A 1 87 ? -6.999 3.049 1.417 1.00 91.06 87 LEU A CA 1
ATOM 715 C C . LEU A 1 87 ? -8.306 3.741 1.008 1.00 91.06 87 LEU A C 1
ATOM 717 O O . LEU A 1 87 ? -9.236 3.781 1.815 1.00 91.06 87 LEU A O 1
ATOM 721 N N . LYS A 1 88 ? -8.434 4.230 -0.239 1.00 90.44 88 LYS A N 1
ATOM 722 C CA . LYS A 1 88 ? -9.708 4.784 -0.748 1.00 90.44 88 LYS A CA 1
ATOM 723 C C . LYS A 1 88 ? -10.817 3.720 -0.741 1.00 90.44 88 LYS A C 1
ATOM 725 O O . LYS A 1 88 ? -11.951 4.002 -0.364 1.00 90.44 88 LYS A O 1
ATOM 730 N N . GLY A 1 89 ? -10.479 2.483 -1.107 1.00 88.31 89 GLY A N 1
ATOM 731 C CA . GLY A 1 89 ? -11.387 1.334 -1.148 1.00 88.31 89 GLY A CA 1
ATOM 732 C C . GLY A 1 89 ? -11.460 0.528 0.149 1.00 88.31 89 GLY A C 1
ATOM 733 O O . GLY A 1 89 ? -11.987 -0.580 0.145 1.00 88.31 89 GLY A O 1
ATOM 734 N N . ARG A 1 90 ? -10.950 1.044 1.273 1.00 86.69 90 ARG A N 1
ATOM 735 C CA . ARG A 1 90 ? -10.795 0.300 2.536 1.00 86.69 90 ARG A 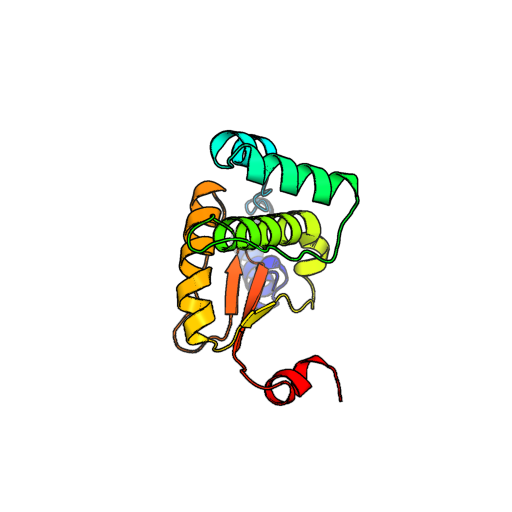CA 1
ATOM 736 C C . ARG A 1 90 ? -12.039 -0.458 2.990 1.00 86.69 90 ARG A C 1
ATOM 738 O O . ARG A 1 90 ? -11.923 -1.544 3.546 1.00 86.69 90 ARG A O 1
ATOM 745 N N . HIS A 1 91 ? -13.221 0.117 2.795 1.00 82.81 91 HIS A N 1
ATOM 746 C CA . HIS A 1 91 ? -14.485 -0.518 3.165 1.00 82.81 91 HIS A CA 1
ATOM 747 C C . HIS A 1 91 ? -14.724 -1.839 2.413 1.00 82.81 91 HIS A C 1
ATOM 749 O O . HIS A 1 91 ? -15.268 -2.764 3.008 1.00 82.81 91 HIS A O 1
ATOM 755 N N . LEU A 1 92 ? -14.255 -1.939 1.165 1.00 83.81 92 LEU A N 1
ATOM 756 C CA . LEU A 1 92 ? -14.274 -3.157 0.352 1.00 83.81 92 LEU A CA 1
ATOM 757 C C . LEU A 1 92 ? -13.164 -4.112 0.800 1.00 83.81 92 LEU A C 1
ATOM 759 O O . LEU A 1 92 ? -13.410 -5.274 1.092 1.00 83.81 92 LEU A O 1
ATOM 763 N N . TYR A 1 93 ? -11.940 -3.601 0.942 1.00 83.94 93 TYR A N 1
ATOM 764 C CA . TYR A 1 93 ? -10.754 -4.435 1.160 1.00 83.94 93 TYR A CA 1
ATOM 765 C C . TYR A 1 93 ? -10.550 -4.917 2.604 1.00 83.94 93 TYR A C 1
ATOM 767 O O . TYR A 1 93 ? -9.666 -5.735 2.860 1.00 83.94 93 TYR A O 1
ATOM 775 N N . LYS A 1 94 ? -11.344 -4.420 3.563 1.00 77.06 94 LYS A N 1
ATOM 776 C CA . LYS A 1 94 ? -11.303 -4.837 4.977 1.00 77.06 94 LYS A CA 1
ATOM 777 C C . LYS A 1 94 ? -12.058 -6.149 5.237 1.00 77.06 94 LYS A C 1
ATOM 779 O O . LYS A 1 94 ? -11.787 -6.789 6.255 1.00 77.06 94 LYS A O 1
ATOM 784 N N . GLN A 1 95 ? -13.011 -6.528 4.381 1.00 69.19 95 GLN A N 1
ATOM 785 C CA . GLN A 1 95 ? -13.888 -7.691 4.577 1.00 69.19 95 GLN A CA 1
ATOM 786 C C . GLN A 1 95 ? -13.590 -8.764 3.530 1.00 69.19 95 GLN A C 1
ATOM 788 O O 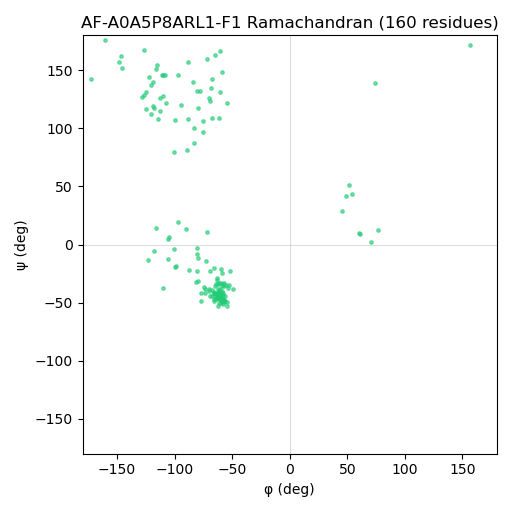. GLN A 1 95 ? -13.779 -8.519 2.344 1.00 69.19 95 GLN A O 1
ATOM 793 N N . ASP A 1 96 ? -13.093 -9.920 3.979 1.00 68.00 96 ASP A N 1
ATOM 794 C CA . ASP A 1 96 ? -12.959 -11.168 3.207 1.00 68.00 96 ASP A CA 1
ATOM 795 C C . ASP A 1 96 ? -12.373 -11.025 1.789 1.00 68.00 96 ASP A C 1
ATOM 797 O O . ASP A 1 96 ? -12.637 -11.826 0.897 1.00 68.00 96 ASP A O 1
ATOM 801 N N . THR A 1 97 ? -11.529 -10.009 1.588 1.00 75.75 97 THR A N 1
ATOM 802 C CA . THR A 1 97 ? -10.886 -9.713 0.310 1.00 75.75 97 THR A CA 1
ATOM 803 C C . THR A 1 97 ? -9.391 -9.965 0.424 1.00 75.75 97 THR A C 1
ATOM 805 O O . THR A 1 97 ? -8.707 -9.416 1.292 1.00 75.75 97 THR A O 1
ATOM 808 N N . ASN A 1 98 ? -8.868 -10.789 -0.480 1.00 77.62 98 ASN A N 1
ATOM 809 C CA . ASN A 1 98 ? -7.439 -11.045 -0.572 1.00 77.62 98 ASN A CA 1
ATOM 810 C C . ASN A 1 98 ? -6.770 -9.935 -1.383 1.00 77.62 98 ASN A C 1
ATOM 812 O O . ASN A 1 98 ? -6.776 -9.964 -2.610 1.00 77.62 98 ASN A O 1
ATOM 816 N N . ASN A 1 99 ? -6.148 -8.978 -0.697 1.00 88.94 99 ASN A N 1
ATOM 817 C CA . ASN A 1 99 ? -5.195 -8.068 -1.330 1.00 88.94 99 ASN A CA 1
ATOM 818 C C . ASN A 1 99 ? -3.857 -8.795 -1.437 1.00 88.94 99 ASN A C 1
ATOM 820 O O . ASN A 1 99 ? -3.406 -9.393 -0.453 1.00 88.94 99 ASN A O 1
ATOM 824 N N . PHE A 1 100 ? -3.218 -8.769 -2.603 1.00 88.81 100 PHE A N 1
ATOM 825 C CA . PHE A 1 100 ? -1.954 -9.468 -2.780 1.00 88.81 100 PHE A CA 1
ATOM 826 C C . PHE A 1 100 ? -1.015 -8.792 -3.771 1.00 88.81 100 PHE A C 1
ATOM 828 O O . PHE A 1 100 ? -1.431 -8.043 -4.652 1.00 88.81 100 PHE A O 1
ATOM 835 N N . ILE A 1 101 ? 0.268 -9.096 -3.609 1.00 90.12 101 ILE A N 1
ATOM 836 C CA . ILE A 1 101 ? 1.355 -8.695 -4.493 1.00 90.12 101 ILE A CA 1
ATOM 837 C C . ILE A 1 101 ? 2.083 -9.962 -4.917 1.00 90.12 101 ILE A C 1
ATOM 839 O O . ILE A 1 101 ? 2.431 -10.802 -4.083 1.00 90.12 101 ILE A O 1
ATOM 843 N N . LEU A 1 102 ? 2.306 -10.078 -6.222 1.00 88.38 102 LEU A N 1
ATOM 844 C CA . LEU A 1 102 ? 3.017 -11.188 -6.838 1.00 88.38 102 LEU A CA 1
ATOM 845 C C . LEU A 1 102 ? 4.364 -10.695 -7.366 1.00 88.38 102 LEU A C 1
ATOM 847 O O . LEU A 1 102 ? 4.476 -9.572 -7.857 1.00 88.38 102 LEU A O 1
ATOM 851 N N . GLY A 1 103 ? 5.370 -11.556 -7.306 1.00 86.00 103 GLY A N 1
ATOM 852 C CA . GLY A 1 103 ? 6.628 -11.367 -8.020 1.00 86.00 103 GLY A CA 1
ATOM 853 C C . GLY A 1 103 ? 7.377 -12.686 -8.167 1.00 86.00 103 GLY A C 1
ATOM 854 O O . GLY A 1 103 ? 6.946 -13.704 -7.629 1.00 86.00 103 GLY A O 1
ATOM 855 N N . ASN A 1 104 ? 8.510 -12.657 -8.872 1.00 83.38 104 ASN A N 1
ATOM 856 C CA . ASN A 1 104 ? 9.267 -13.867 -9.228 1.00 83.38 104 ASN A CA 1
ATOM 857 C C . ASN A 1 104 ? 9.644 -14.731 -8.017 1.00 83.38 104 ASN A C 1
ATOM 859 O O . ASN A 1 104 ? 9.674 -15.951 -8.095 1.00 83.38 104 ASN A O 1
ATOM 8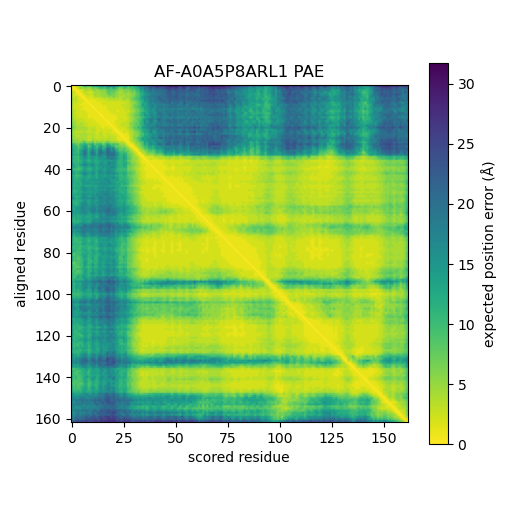63 N N . SER A 1 105 ? 9.936 -14.111 -6.875 1.00 82.25 105 SER A N 1
ATOM 864 C CA . SER A 1 105 ? 10.072 -14.826 -5.609 1.00 82.25 105 SER A CA 1
ATOM 865 C C . SER A 1 105 ? 9.580 -13.961 -4.462 1.00 82.25 105 SER A C 1
ATOM 867 O O . SER A 1 105 ? 9.670 -12.734 -4.510 1.00 82.25 105 SER A O 1
ATOM 869 N N . GLN A 1 106 ? 9.102 -14.599 -3.393 1.00 78.31 106 GLN A N 1
ATOM 870 C CA . GLN A 1 106 ? 8.565 -13.889 -2.234 1.00 78.31 106 GLN A CA 1
ATOM 871 C C . GLN A 1 106 ? 9.641 -12.998 -1.606 1.00 78.31 106 GLN A C 1
ATOM 873 O O . GLN A 1 106 ? 9.361 -11.865 -1.230 1.00 78.31 106 GLN A O 1
ATOM 878 N N . LYS A 1 107 ? 10.887 -13.486 -1.568 1.00 82.06 107 LYS A N 1
ATOM 879 C CA . LYS A 1 107 ? 12.036 -12.762 -1.018 1.00 82.06 107 LYS A CA 1
ATOM 880 C C . LYS A 1 107 ? 12.454 -11.570 -1.883 1.00 82.06 107 LYS A C 1
ATOM 882 O O . LYS A 1 107 ? 12.791 -10.521 -1.343 1.00 82.06 107 LYS A O 1
ATOM 887 N N . SER A 1 108 ? 12.407 -11.700 -3.211 1.00 80.81 108 SER A N 1
ATOM 888 C CA . SER A 1 108 ? 12.676 -10.571 -4.111 1.00 80.81 108 SER A CA 1
ATOM 889 C C . SER A 1 108 ? 11.588 -9.505 -4.000 1.00 80.81 108 SER A C 1
ATOM 891 O O . SER A 1 108 ? 11.904 -8.323 -3.871 1.00 80.81 108 SER A O 1
ATOM 893 N N . SER A 1 109 ? 10.317 -9.918 -3.980 1.00 81.31 109 SER A N 1
ATOM 894 C CA . SER A 1 109 ? 9.195 -9.009 -3.746 1.00 81.31 109 SER A CA 1
ATOM 895 C C . SER A 1 109 ? 9.368 -8.285 -2.416 1.00 81.31 109 SER A C 1
ATOM 897 O O . SER A 1 109 ? 9.319 -7.065 -2.387 1.00 81.31 109 SER A O 1
ATOM 899 N N . GLU A 1 110 ? 9.669 -9.014 -1.341 1.00 83.50 110 GLU A N 1
ATOM 900 C CA . GLU A 1 110 ? 9.895 -8.465 -0.004 1.00 83.50 110 GLU A CA 1
ATOM 901 C C . GLU A 1 110 ? 10.966 -7.365 0.018 1.00 83.50 110 GLU A C 1
ATOM 903 O O . GLU A 1 110 ? 10.676 -6.251 0.453 1.00 83.50 110 GLU A O 1
ATOM 908 N N . LEU A 1 111 ? 12.161 -7.638 -0.517 1.00 82.50 111 LEU A N 1
ATOM 909 C CA . LEU A 1 111 ? 13.260 -6.665 -0.566 1.00 82.50 111 LEU A CA 1
ATOM 910 C C . LEU A 1 111 ? 12.913 -5.420 -1.393 1.00 82.50 111 LEU A C 1
ATOM 912 O O . LEU A 1 111 ? 13.282 -4.307 -1.024 1.00 82.50 111 LEU A O 1
ATOM 916 N N . ASN A 1 112 ? 12.199 -5.602 -2.505 1.00 82.94 112 ASN A N 1
ATOM 917 C CA . ASN A 1 112 ? 11.898 -4.518 -3.435 1.00 82.94 112 ASN A CA 1
ATOM 918 C C . ASN A 1 112 ? 10.710 -3.654 -3.000 1.00 82.94 112 ASN A C 1
ATOM 920 O O . ASN A 1 112 ? 10.679 -2.465 -3.323 1.00 82.94 112 ASN A O 1
ATOM 924 N N . VAL A 1 113 ? 9.722 -4.240 -2.314 1.00 89.38 113 VAL A N 1
ATOM 925 C CA . VAL A 1 113 ? 8.444 -3.568 -2.040 1.00 89.38 113 VAL A CA 1
ATOM 926 C C . VAL A 1 113 ? 8.248 -3.209 -0.575 1.00 89.38 113 VAL A C 1
ATOM 928 O O . VAL A 1 113 ? 7.730 -2.127 -0.320 1.00 89.38 113 VAL A O 1
ATOM 931 N N . LEU A 1 114 ? 8.6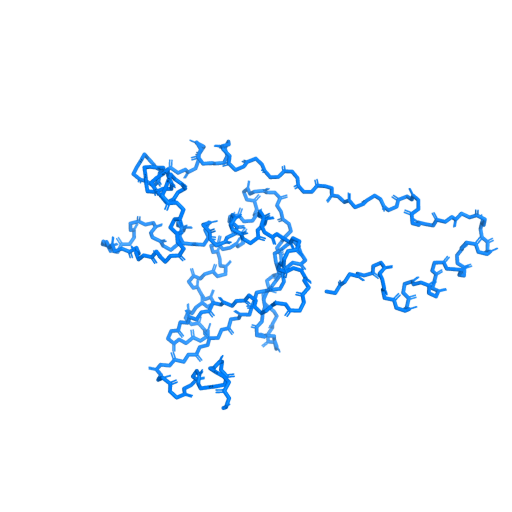79 -4.025 0.400 1.00 89.81 114 LEU A N 1
ATOM 932 C CA . LEU A 1 114 ? 8.372 -3.732 1.810 1.00 89.81 114 LEU A CA 1
ATOM 933 C C . LEU A 1 114 ? 9.014 -2.429 2.279 1.00 89.81 114 LEU A C 1
ATOM 935 O O . LEU A 1 114 ? 8.336 -1.623 2.905 1.00 89.81 114 LEU A O 1
ATOM 939 N N . GLY A 1 115 ? 10.276 -2.180 1.914 1.00 89.88 115 GLY A N 1
ATOM 940 C CA . GLY A 1 115 ? 10.939 -0.914 2.240 1.00 89.88 115 GLY A CA 1
ATOM 941 C C . GLY A 1 115 ? 10.270 0.297 1.579 1.00 89.88 115 GLY A C 1
ATOM 942 O O . GLY A 1 115 ? 10.253 1.385 2.149 1.00 89.88 115 GLY A O 1
ATOM 943 N N . GLN A 1 116 ? 9.668 0.117 0.396 1.00 93.00 116 GLN A N 1
ATOM 944 C CA . GLN A 1 116 ? 8.900 1.179 -0.259 1.00 93.00 116 GLN A CA 1
ATOM 945 C C . GLN A 1 116 ? 7.557 1.408 0.435 1.00 93.00 116 GLN A C 1
ATOM 947 O O . GLN A 1 116 ? 7.179 2.558 0.641 1.00 93.00 116 GLN A O 1
ATOM 952 N N . PHE A 1 117 ? 6.855 0.343 0.831 1.00 94.44 117 PHE A N 1
ATOM 953 C CA . PHE A 1 117 ? 5.610 0.466 1.586 1.00 94.44 117 PHE A CA 1
ATOM 954 C C . PHE A 1 117 ? 5.823 1.128 2.941 1.00 94.44 117 PHE A C 1
ATOM 956 O O . PHE A 1 117 ? 5.074 2.042 3.259 1.00 94.44 117 PHE A O 1
ATOM 963 N N . ASP A 1 118 ? 6.851 0.728 3.690 1.00 93.06 118 ASP A N 1
ATOM 964 C CA . ASP A 1 118 ? 7.195 1.336 4.978 1.00 93.06 118 ASP A CA 1
ATOM 965 C C . ASP A 1 118 ? 7.478 2.837 4.824 1.00 93.06 118 ASP A C 1
ATOM 967 O O . ASP A 1 118 ? 6.869 3.685 5.479 1.00 93.06 118 ASP A O 1
ATOM 971 N N . LYS A 1 119 ? 8.318 3.187 3.841 1.00 94.06 119 LYS A N 1
ATOM 972 C CA . LYS A 1 119 ? 8.640 4.580 3.517 1.00 94.06 119 LYS A CA 1
ATOM 973 C C . LYS A 1 119 ? 7.395 5.397 3.169 1.00 94.06 119 LYS A C 1
ATOM 975 O O . LYS A 1 119 ? 7.205 6.479 3.719 1.00 94.06 119 LYS A O 1
ATOM 980 N N . ILE A 1 120 ? 6.557 4.908 2.254 1.00 95.25 120 ILE A N 1
ATOM 981 C CA . ILE A 1 120 ? 5.355 5.636 1.825 1.00 95.25 120 ILE A CA 1
ATOM 982 C C . ILE A 1 120 ? 4.344 5.717 2.974 1.00 95.25 120 ILE A C 1
ATOM 984 O O . ILE A 1 120 ? 3.731 6.762 3.166 1.00 95.25 120 ILE A O 1
ATOM 988 N N . ALA A 1 121 ? 4.186 4.655 3.766 1.00 93.00 121 ALA A N 1
ATOM 989 C CA . ALA A 1 121 ? 3.286 4.645 4.910 1.00 93.00 121 ALA A CA 1
ATOM 990 C C . ALA A 1 121 ? 3.700 5.669 5.978 1.00 93.00 121 ALA A C 1
ATOM 992 O O . ALA A 1 121 ? 2.859 6.431 6.455 1.00 93.00 121 ALA A O 1
ATOM 993 N N . SER A 1 122 ? 4.998 5.753 6.278 1.00 92.69 122 SER A N 1
ATOM 994 C CA . SER A 1 122 ? 5.572 6.791 7.138 1.00 92.69 122 SER A CA 1
ATOM 995 C C . SER A 1 122 ? 5.255 8.195 6.613 1.00 92.69 122 SER A C 1
ATOM 997 O O . SER A 1 122 ? 4.709 9.023 7.341 1.00 92.69 122 SER A O 1
ATOM 999 N N . MET A 1 123 ? 5.485 8.443 5.320 1.00 93.25 123 MET A N 1
ATOM 1000 C CA . MET A 1 123 ? 5.194 9.738 4.691 1.00 93.25 123 MET A CA 1
ATOM 1001 C C . MET A 1 123 ? 3.696 10.090 4.682 1.00 93.25 123 MET A C 1
ATOM 1003 O O . MET A 1 123 ? 3.338 11.256 4.816 1.00 93.25 123 MET A O 1
ATOM 1007 N N . LEU A 1 124 ? 2.811 9.098 4.547 1.00 91.94 124 LEU A N 1
ATOM 1008 C CA . LEU A 1 124 ? 1.356 9.276 4.633 1.00 91.94 124 LEU A CA 1
ATOM 1009 C C . LEU A 1 124 ? 0.843 9.334 6.083 1.00 91.94 124 LEU A C 1
ATOM 1011 O O . LEU A 1 124 ? -0.356 9.525 6.291 1.00 91.94 124 LEU A O 1
ATOM 1015 N N . ASN A 1 125 ? 1.723 9.164 7.077 1.00 89.75 125 ASN A N 1
ATOM 1016 C CA . ASN A 1 125 ? 1.394 9.077 8.499 1.00 89.75 125 ASN A CA 1
ATOM 1017 C C . ASN A 1 125 ? 0.341 7.992 8.812 1.00 89.75 125 ASN A C 1
ATOM 1019 O O . ASN A 1 125 ? -0.613 8.203 9.570 1.00 89.75 125 ASN A O 1
ATOM 1023 N N . ILE A 1 126 ? 0.504 6.817 8.198 1.00 90.25 126 ILE A N 1
ATOM 1024 C CA . ILE A 1 126 ? -0.363 5.649 8.391 1.00 90.25 126 ILE A CA 1
ATOM 1025 C C . ILE A 1 126 ? 0.409 4.501 9.043 1.00 90.25 126 ILE A C 1
ATOM 1027 O O . ILE A 1 126 ? 1.626 4.391 8.922 1.00 90.25 126 ILE A O 1
ATOM 1031 N N . SER A 1 127 ? -0.310 3.625 9.745 1.00 89.12 127 SER A N 1
ATOM 1032 C CA . SER A 1 127 ? 0.303 2.464 10.392 1.00 89.12 127 SER A CA 1
ATOM 1033 C C . SER A 1 127 ? 0.810 1.467 9.351 1.00 89.12 127 SER A C 1
ATOM 1035 O O . SER A 1 127 ? 0.088 1.117 8.417 1.00 89.12 127 SER A O 1
ATOM 1037 N N . PHE A 1 128 ? 2.029 0.978 9.550 1.00 90.50 128 PHE A N 1
ATOM 1038 C CA . PHE A 1 128 ? 2.618 -0.108 8.783 1.00 90.50 128 PHE A CA 1
ATOM 1039 C C . PHE A 1 128 ? 3.139 -1.170 9.747 1.00 90.50 128 PHE A C 1
ATOM 1041 O O . PHE A 1 128 ? 3.881 -0.860 10.678 1.00 90.50 128 PHE A O 1
ATOM 1048 N N . LEU A 1 129 ? 2.723 -2.416 9.541 1.00 89.25 129 LEU A N 1
ATOM 1049 C CA . LEU A 1 129 ? 3.244 -3.574 10.255 1.00 89.25 129 LEU A CA 1
ATOM 1050 C C . LEU A 1 129 ? 3.974 -4.451 9.238 1.00 89.25 129 LEU A C 1
ATOM 1052 O O . LEU A 1 129 ? 3.311 -5.061 8.389 1.00 89.25 129 LEU A O 1
ATOM 1056 N N . PRO A 1 130 ? 5.318 -4.503 9.283 1.00 84.69 130 PRO A N 1
ATOM 1057 C CA . PRO A 1 130 ? 6.089 -5.303 8.348 1.00 84.69 130 PRO A CA 1
ATOM 1058 C C . PRO A 1 130 ? 5.802 -6.796 8.528 1.00 84.69 130 PRO A C 1
ATOM 1060 O O . PRO A 1 130 ? 5.295 -7.252 9.554 1.00 84.69 130 PRO A O 1
ATOM 1063 N N . LYS A 1 131 ? 6.178 -7.574 7.513 1.00 82.31 131 LYS A N 1
ATOM 1064 C CA . LYS A 1 131 ? 6.118 -9.034 7.549 1.00 82.31 131 LYS A CA 1
ATOM 1065 C C . LYS A 1 131 ? 7.006 -9.585 8.677 1.00 82.31 131 LYS A C 1
ATOM 1067 O O . LYS A 1 131 ? 8.187 -9.256 8.758 1.00 82.31 131 LYS A O 1
ATOM 1072 N N . TYR A 1 132 ? 6.466 -10.493 9.489 1.00 75.31 132 TYR A N 1
ATOM 1073 C CA . TYR A 1 132 ? 7.242 -11.308 10.432 1.00 75.31 132 TYR A CA 1
ATOM 1074 C C . TYR A 1 132 ? 7.743 -12.592 9.753 1.00 75.31 132 TYR A C 1
ATOM 1076 O O . TYR A 1 132 ? 7.139 -13.059 8.782 1.00 75.31 132 TYR A O 1
ATOM 1084 N N . SER A 1 133 ? 8.813 -13.196 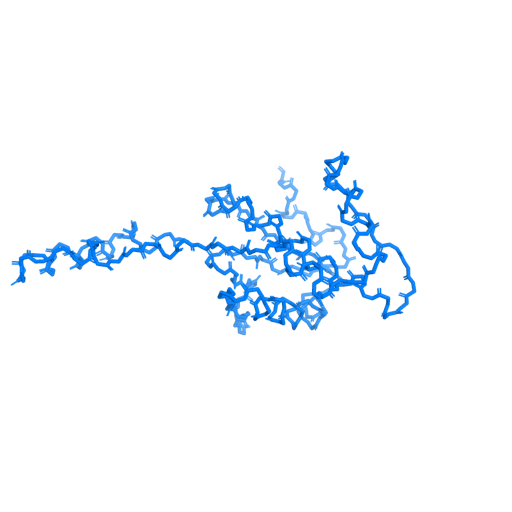10.284 1.00 64.56 133 SER A N 1
ATOM 1085 C CA . SER A 1 133 ? 9.563 -14.317 9.678 1.00 64.56 133 SER A CA 1
ATOM 1086 C C . SER A 1 133 ? 8.722 -15.527 9.241 1.00 64.56 133 SER A C 1
ATOM 1088 O O . SER A 1 133 ? 9.127 -16.220 8.314 1.00 64.56 133 SER A O 1
ATOM 1090 N N . ASN A 1 134 ? 7.530 -15.728 9.812 1.00 70.19 134 ASN A N 1
ATOM 1091 C CA . ASN A 1 134 ? 6.637 -16.857 9.508 1.00 70.19 134 ASN A CA 1
ATOM 1092 C C . ASN A 1 134 ? 5.290 -16.450 8.885 1.00 70.19 134 ASN A C 1
ATOM 1094 O O . ASN A 1 134 ? 4.355 -17.246 8.838 1.00 70.19 134 ASN A O 1
ATOM 1098 N N . THR A 1 135 ? 5.162 -15.207 8.424 1.00 77.81 135 THR A N 1
ATOM 1099 C CA . THR A 1 135 ? 3.931 -14.708 7.793 1.00 77.81 135 THR A CA 1
ATOM 1100 C C . THR A 1 135 ? 4.144 -14.473 6.305 1.00 77.81 135 THR A C 1
ATOM 1102 O O . THR A 1 135 ? 5.220 -14.073 5.875 1.00 77.81 135 THR A O 1
ATOM 1105 N N . SER A 1 136 ? 3.118 -14.708 5.491 1.00 80.94 136 SER A N 1
ATOM 1106 C CA . SER A 1 136 ? 3.120 -14.378 4.061 1.00 80.94 136 SER A CA 1
ATOM 1107 C C . SER A 1 136 ? 2.445 -13.038 3.779 1.00 80.94 136 SER A C 1
ATOM 1109 O O . SER A 1 136 ? 2.008 -12.800 2.663 1.00 80.94 136 SER A O 1
ATOM 1111 N N . TYR A 1 137 ? 2.306 -12.163 4.773 1.00 87.50 137 TYR A N 1
ATOM 1112 C CA . TYR A 1 137 ? 1.590 -10.902 4.627 1.00 87.50 137 TYR A CA 1
ATOM 1113 C C . TYR A 1 137 ? 2.210 -9.800 5.482 1.00 87.50 137 TYR A C 1
ATOM 1115 O O . TYR A 1 137 ? 2.952 -10.072 6.422 1.00 87.50 137 TYR A O 1
ATOM 1123 N N . PHE A 1 138 ? 1.872 -8.564 5.145 1.00 89.88 138 PHE A N 1
ATOM 1124 C CA . PHE A 1 138 ? 2.088 -7.378 5.966 1.00 89.88 138 PHE A CA 1
ATOM 1125 C C . PHE A 1 138 ? 0.755 -6.642 6.129 1.00 89.88 138 PHE A C 1
ATOM 1127 O O . PHE A 1 138 ? -0.223 -6.959 5.438 1.00 89.88 138 PHE A O 1
ATOM 1134 N N . GLU A 1 139 ? 0.694 -5.679 7.045 1.00 90.19 139 GLU A N 1
ATOM 1135 C CA . GLU A 1 139 ? -0.503 -4.860 7.226 1.00 90.19 139 GLU A CA 1
ATOM 1136 C C . GLU A 1 139 ? -0.203 -3.384 7.007 1.00 90.19 139 GLU A C 1
ATOM 1138 O O . GLU A 1 139 ? 0.794 -2.849 7.490 1.00 90.19 139 GLU A O 1
ATOM 1143 N N . VAL A 1 140 ? -1.110 -2.715 6.302 1.00 90.06 140 VAL A N 1
ATOM 1144 C CA . VAL A 1 140 ? -1.116 -1.261 6.171 1.00 90.06 140 VAL A CA 1
ATOM 1145 C C . VAL A 1 140 ? -2.426 -0.770 6.725 1.00 90.06 140 VAL A C 1
ATOM 1147 O O . VAL A 1 140 ? -3.485 -1.060 6.175 1.00 90.06 140 VAL A O 1
ATOM 1150 N N . ASP A 1 141 ? -2.361 -0.059 7.840 1.00 86.81 141 ASP A N 1
ATOM 1151 C CA . ASP A 1 141 ? -3.528 0.521 8.478 1.00 86.81 141 ASP A CA 1
ATOM 1152 C C . ASP A 1 141 ? -4.642 -0.530 8.687 1.00 86.81 141 ASP A C 1
ATOM 1154 O O . ASP A 1 141 ? -5.794 -0.389 8.270 1.00 86.81 141 ASP A O 1
ATOM 1158 N N . SER A 1 142 ? -4.267 -1.661 9.298 1.00 84.25 142 SER A N 1
ATOM 1159 C CA . SER A 1 142 ? -5.128 -2.837 9.529 1.00 84.25 142 SER A CA 1
ATOM 1160 C C . SER A 1 142 ? -5.685 -3.528 8.269 1.00 84.25 142 SER A C 1
ATOM 1162 O O . SER A 1 142 ? -6.560 -4.393 8.383 1.00 84.25 142 SER A O 1
ATOM 1164 N N . LEU A 1 143 ? -5.230 -3.159 7.067 1.00 88.00 143 LEU A N 1
ATOM 1165 C CA . LEU A 1 143 ? -5.518 -3.873 5.823 1.00 88.00 143 LEU A CA 1
ATOM 1166 C C . LEU A 1 143 ? -4.390 -4.855 5.539 1.00 88.00 143 LEU A C 1
ATOM 1168 O O . LEU A 1 143 ? -3.233 -4.471 5.382 1.00 88.00 143 LEU A O 1
ATOM 1172 N N . ARG A 1 144 ? -4.744 -6.136 5.463 1.00 89.69 144 ARG A N 1
ATOM 1173 C CA . ARG A 1 144 ? -3.804 -7.215 5.180 1.00 89.69 144 ARG A CA 1
ATOM 1174 C C . ARG A 1 144 ? -3.487 -7.269 3.687 1.00 89.69 144 ARG A C 1
ATOM 1176 O O . ARG A 1 144 ? -4.402 -7.309 2.863 1.00 89.69 144 ARG A O 1
ATOM 1183 N N . VAL A 1 145 ? -2.197 -7.345 3.365 1.00 91.00 145 VAL A N 1
ATOM 1184 C CA . VAL A 1 145 ? -1.673 -7.523 2.007 1.00 91.00 145 VAL A CA 1
ATOM 1185 C C . VAL A 1 145 ? -0.766 -8.746 1.986 1.00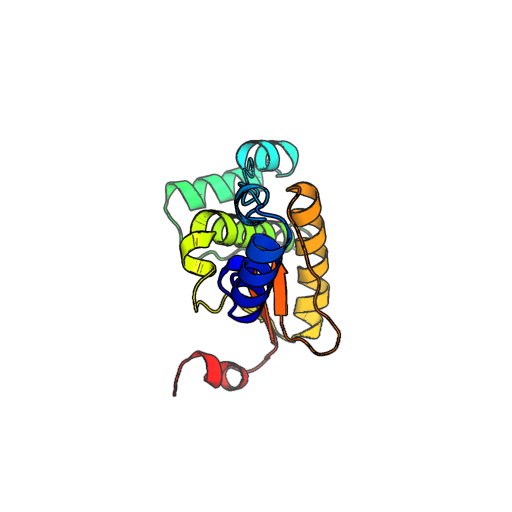 91.00 145 VAL A C 1
ATOM 1187 O O . VAL A 1 145 ? 0.256 -8.788 2.668 1.00 91.00 145 VAL A O 1
ATOM 1190 N N . ASN A 1 146 ? -1.147 -9.762 1.216 1.00 88.75 146 ASN A N 1
ATOM 1191 C CA . ASN A 1 146 ? -0.381 -10.995 1.086 1.00 88.75 146 ASN A CA 1
ATOM 1192 C C . ASN A 1 146 ? 0.735 -10.839 0.038 1.00 88.75 146 ASN A C 1
ATOM 1194 O O . ASN A 1 146 ? 0.547 -10.241 -1.018 1.00 88.75 146 ASN A O 1
ATOM 1198 N N . LEU A 1 147 ? 1.901 -11.399 0.325 1.00 87.56 147 LEU A N 1
ATOM 1199 C CA . LEU A 1 147 ? 3.052 -11.473 -0.559 1.00 87.56 147 LEU A CA 1
ATOM 1200 C C . LEU A 1 147 ? 3.205 -12.906 -1.045 1.00 87.56 147 LEU A C 1
ATOM 1202 O O . LEU A 1 147 ? 3.420 -13.815 -0.241 1.00 87.56 147 LEU A O 1
ATOM 1206 N N . TYR A 1 148 ? 3.168 -13.087 -2.360 1.00 84.31 148 TYR A N 1
ATOM 1207 C CA . TYR A 1 148 ? 3.411 -14.381 -2.978 1.00 84.31 148 TYR A CA 1
ATOM 1208 C C . TYR A 1 148 ? 4.569 -14.309 -3.962 1.00 84.31 148 TYR A C 1
ATOM 1210 O O . TYR A 1 148 ? 4.795 -13.303 -4.640 1.00 84.31 148 TYR A O 1
ATOM 1218 N N . GLY A 1 149 ? 5.317 -15.404 -4.000 1.00 83.12 149 GLY A N 1
ATOM 1219 C CA . GLY A 1 149 ? 6.402 -15.631 -4.932 1.00 83.12 149 GLY A CA 1
ATOM 1220 C C . GLY A 1 149 ? 6.109 -16.837 -5.796 1.00 83.12 149 GLY A C 1
ATOM 1221 O O . GLY A 1 149 ? 5.633 -17.840 -5.272 1.00 83.12 149 GLY A O 1
ATOM 1222 N N . GLY A 1 150 ? 6.437 -16.735 -7.072 1.00 81.38 150 GLY A N 1
ATOM 1223 C CA . GLY A 1 150 ? 6.382 -17.836 -8.021 1.00 81.38 150 GLY A CA 1
ATOM 1224 C C . GLY A 1 150 ? 7.008 -17.390 -9.332 1.00 81.38 150 GLY A C 1
ATOM 1225 O O . GLY A 1 150 ? 6.860 -16.232 -9.729 1.00 81.38 150 GLY A O 1
ATOM 1226 N N . ASP A 1 151 ? 7.731 -18.288 -9.980 1.00 77.38 151 ASP A N 1
ATOM 1227 C CA . ASP A 1 151 ? 8.358 -18.041 -11.277 1.00 77.38 151 ASP A CA 1
ATOM 1228 C C . ASP A 1 151 ? 7.619 -18.759 -12.414 1.00 77.38 151 ASP A C 1
ATOM 1230 O O . ASP A 1 151 ? 7.815 -18.432 -13.587 1.00 77.38 151 ASP A O 1
ATOM 1234 N N . LYS A 1 152 ? 6.705 -19.677 -12.077 1.00 78.38 152 LYS A N 1
ATOM 1235 C CA . LYS A 1 152 ? 5.877 -20.420 -13.027 1.00 78.38 152 LYS A CA 1
ATOM 1236 C C . LYS A 1 152 ? 4.404 -20.103 -12.845 1.00 78.38 152 LYS A C 1
ATOM 1238 O O . LYS A 1 152 ? 3.918 -19.856 -11.746 1.00 78.38 152 LYS A O 1
ATOM 1243 N N . ALA A 1 153 ? 3.650 -20.200 -13.939 1.00 74.19 153 ALA A N 1
ATOM 1244 C CA . ALA A 1 153 ? 2.193 -20.072 -13.899 1.00 74.19 153 ALA A CA 1
ATOM 1245 C C . ALA A 1 153 ? 1.542 -21.094 -12.944 1.00 74.19 153 ALA A C 1
ATOM 1247 O O . ALA A 1 153 ? 0.561 -20.754 -12.284 1.00 74.19 153 ALA A O 1
ATOM 1248 N N . SER A 1 154 ? 2.127 -22.294 -12.833 1.00 77.31 154 SER A N 1
ATOM 1249 C CA . SER A 1 154 ? 1.698 -23.361 -11.918 1.00 77.31 154 SER A CA 1
ATOM 1250 C C . SER A 1 154 ? 1.734 -22.940 -10.449 1.00 77.31 154 SER A C 1
ATOM 1252 O O . SER A 1 154 ? 0.870 -23.329 -9.669 1.00 77.31 154 SER A O 1
ATOM 1254 N N . ASP A 1 155 ? 2.685 -22.084 -10.066 1.00 75.38 155 ASP A N 1
ATOM 1255 C CA . ASP A 1 155 ? 2.825 -21.617 -8.681 1.00 75.38 155 ASP A CA 1
ATOM 1256 C C . ASP A 1 155 ? 1.623 -20.766 -8.248 1.00 75.38 155 ASP A C 1
ATOM 1258 O O . ASP A 1 155 ? 1.335 -20.617 -7.057 1.00 75.38 155 ASP A O 1
ATOM 1262 N N . PHE A 1 156 ? 0.888 -20.234 -9.229 1.00 77.25 156 PHE A N 1
ATOM 1263 C CA . PHE A 1 156 ? -0.265 -19.373 -9.032 1.00 77.25 156 PHE A CA 1
ATOM 1264 C C . PHE A 1 156 ? -1.610 -20.062 -9.310 1.00 77.25 156 PHE A C 1
ATOM 1266 O O . PHE A 1 156 ? -2.648 -19.405 -9.216 1.00 77.25 156 PHE A O 1
ATOM 1273 N N . GLU A 1 157 ? -1.639 -21.367 -9.606 1.00 75.00 157 GLU A N 1
ATOM 1274 C CA . GLU A 1 157 ? -2.890 -22.110 -9.853 1.00 75.00 157 GLU A CA 1
ATOM 1275 C C . GLU A 1 157 ? -3.862 -22.010 -8.673 1.00 75.00 157 GLU A C 1
ATOM 1277 O O . GLU A 1 157 ? -5.060 -21.813 -8.864 1.00 75.00 157 GLU A O 1
ATOM 1282 N N . ARG A 1 158 ? -3.336 -21.992 -7.442 1.00 66.25 158 ARG A N 1
ATOM 1283 C CA . ARG A 1 158 ? -4.132 -21.821 -6.215 1.00 66.25 158 ARG A CA 1
ATOM 1284 C C . ARG A 1 158 ? -4.917 -20.502 -6.155 1.00 66.25 158 ARG A C 1
ATOM 1286 O O . ARG A 1 158 ? -5.883 -20.429 -5.404 1.00 66.25 158 ARG A O 1
ATOM 1293 N N . PHE A 1 159 ? -4.531 -19.470 -6.915 1.00 67.88 159 PHE A N 1
ATOM 1294 C CA . PHE A 1 159 ? -5.260 -18.192 -6.977 1.00 67.88 159 PHE A CA 1
ATOM 1295 C C . PHE A 1 159 ? -6.374 -18.175 -8.016 1.00 67.88 159 PHE A C 1
ATOM 1297 O O . PHE A 1 159 ? -7.266 -17.335 -7.927 1.00 67.88 159 PHE A O 1
ATOM 1304 N N . ARG A 1 160 ? -6.306 -19.054 -9.020 1.00 64.31 160 ARG A N 1
ATOM 1305 C CA . ARG A 1 160 ? -7.260 -19.062 -10.136 1.00 64.31 160 ARG A CA 1
ATOM 1306 C C . ARG A 1 160 ? -8.587 -19.732 -9.779 1.00 64.31 160 ARG A C 1
ATOM 1308 O O . ARG A 1 160 ? -9.548 -19.553 -10.518 1.00 64.31 160 ARG A O 1
ATOM 1315 N N . GLY A 1 161 ? -8.639 -20.417 -8.635 1.00 57.06 161 GLY A N 1
ATOM 1316 C CA . GLY A 1 161 ? -9.711 -21.355 -8.326 1.00 57.06 161 GLY A CA 1
ATOM 1317 C C . GLY A 1 161 ? -9.521 -22.629 -9.148 1.00 57.06 161 GLY A C 1
ATOM 1318 O O . GLY A 1 161 ? -9.095 -22.567 -10.299 1.00 57.06 161 GLY A O 1
ATOM 1319 N N . SER A 1 162 ? -9.749 -23.777 -8.517 1.00 49.56 162 SER A N 1
ATOM 1320 C CA . SER A 1 162 ? -9.814 -25.081 -9.188 1.00 49.56 162 SER A CA 1
ATOM 1321 C C . SER A 1 162 ? -10.950 -25.132 -10.199 1.00 49.56 162 SER A C 1
ATOM 1323 O O . SER A 1 162 ? -12.045 -24.660 -9.808 1.00 49.56 162 SER A O 1
#

Organism: NCBI:txid47466

Secondary structure (DSSP, 8-state):
--GGGSHHHHHHHHHHHHHHS--GGGT---------HHHHHHHH--HHHHHHHHHHHHTT-SS------TTSSHHHHHHHHHHHHHHHTHHHHTSS--EEEEES-HHHHHHHHHHHHHHHHHHTT--EEPPPTT-SEEEETTEEEEEEE-SSGGGGHHHH--

Sequence (162 aa):
MDMYKSSLFIKYQKKYKHKYGIDIKDYIKPKILNVNFKDFEQAHLTSKQLEVINNIEKHNQTKIILCGGIASGKTFLACYLFLKILLKGRHLYKQDTNNFILGNSQKSSELNVLGQFDKIASMLNISFLPKYSNTSYFEVDSLRVNLYGGDKASDFERFRGS

InterPro domains:
  IPR027417 P-loop containing nucleoside triphosphate hydrolase [G3DSA:3.40.50.300] (51-161)
  IPR027417 P-loop containing nucleoside triphosphate hydrolase [SSF52540] (18-102)

Solvent-accessible surface area (backbone atoms only — not comparable to full-atom values): 9856 Å² total; per-residue (Å²): 119,65,65,83,73,33,72,65,46,49,53,52,45,52,54,46,22,72,77,68,76,46,59,64,68,82,73,57,68,77,79,78,82,80,71,62,60,66,63,50,45,70,75,72,48,52,76,68,56,50,53,51,52,52,51,35,63,77,63,68,59,88,78,86,84,88,82,77,67,86,91,71,52,58,68,56,52,51,51,48,52,50,49,54,50,50,62,75,41,33,84,62,49,61,55,97,44,90,43,72,48,79,32,65,31,42,68,59,41,44,71,67,42,50,64,47,46,49,52,52,26,56,75,61,74,45,55,67,44,78,60,52,100,90,51,59,38,32,31,50,68,78,33,59,36,34,53,43,45,39,81,50,76,75,67,48,45,84,78,71,59,135

pLDDT: mean 85.8, std 10.03, range [49.56, 96.44]

Foldseek 3Di:
DPPCPDPVNVVVQVVCCVVPVDRVVVVDDDPPLPQPVVVVCVVPPDPVLVVVVCVCVVVVPPDDDDDDDPPPCSLLSVLSVLVVCCVVCVVVQLPPDAAEDEDQALVVCLVSHQVSNVVVLVVRVWDWAHDDPPAQWIDTNNGIYGGGHHNDPVSCPVVVPD

Nearest PDB structures (foldseek):
  1qhh-assembly1_A  TM=5.249E-01  e=8.268E-01  Geobacillus stearothermophilus

Mean predicted aligned error: 8.52 Å

Radius of gyration: 19.13 Å; Cα contacts (8 Å, |Δi|>4): 149; chains: 1; bounding box: 36×43×56 Å